Protein AF-A0A2K3JJ24-F1 (afdb_monomer_lite)

pLDDT: mean 82.14, std 13.21, range [42.25, 96.12]

Sequence (136 aa):
MGDDKCSKCGADIPMDSKFCLNCGTKVIKETHQVSEPIHQVFHFLFSKNIITAGILLGILFIWIGVIIVTFSTDLTGLRAAQTLNSLGFFVVGIFLIGGGIANDKMDRLVRLGMIVIGVYMITAVLALSSLINNFY

Radius of gyration: 24.58 Å; chains: 1; bounding box: 41×33×74 Å

Structure (mmCIF, N/CA/C/O backbone):
data_AF-A0A2K3JJ24-F1
#
_entry.id   AF-A0A2K3JJ24-F1
#
loop_
_atom_site.group_PDB
_atom_site.id
_atom_site.type_symbol
_atom_site.label_atom_id
_atom_site.label_alt_id
_atom_site.label_comp_id
_atom_site.label_asym_id
_atom_site.label_entity_id
_atom_site.label_seq_id
_atom_site.pdbx_PDB_ins_code
_atom_site.Cartn_x
_atom_site.Cartn_y
_atom_site.Cartn_z
_atom_site.occupancy
_atom_site.B_iso_or_equiv
_atom_site.auth_seq_id
_atom_site.auth_comp_id
_atom_site.auth_asym_id
_atom_site.auth_atom_id
_atom_site.pdbx_PDB_model_num
ATOM 1 N N . MET A 1 1 ? 1.084 -3.899 51.203 1.00 42.25 1 MET A N 1
ATOM 2 C CA . MET A 1 1 ? -0.267 -4.384 50.870 1.00 42.25 1 MET A CA 1
ATOM 3 C C . MET A 1 1 ? -1.111 -3.151 50.613 1.00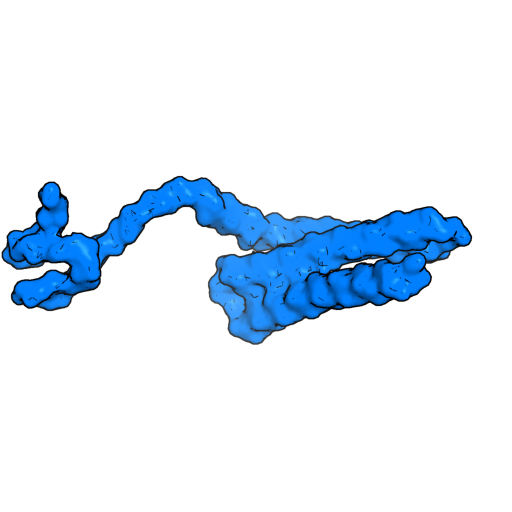 42.25 1 MET A C 1
ATOM 5 O O . MET A 1 1 ? -1.111 -2.275 51.465 1.00 42.25 1 MET A O 1
ATOM 9 N N . GLY A 1 2 ? -1.622 -2.989 49.393 1.00 47.91 2 GLY A N 1
ATOM 10 C CA . GLY A 1 2 ? -2.418 -1.824 49.003 1.00 47.91 2 GLY A CA 1
ATOM 11 C C . GLY A 1 2 ? -3.889 -2.209 48.998 1.00 47.91 2 GLY A C 1
ATOM 12 O O . GLY A 1 2 ? -4.325 -2.926 48.100 1.00 47.91 2 GLY A O 1
ATOM 13 N N . ASP A 1 3 ? -4.614 -1.778 50.021 1.00 55.16 3 ASP A N 1
ATOM 14 C CA . ASP A 1 3 ? -6.018 -2.113 50.216 1.00 55.16 3 ASP A CA 1
ATOM 15 C C . ASP A 1 3 ? -6.831 -0.901 49.744 1.00 55.16 3 ASP A C 1
ATOM 17 O O . ASP A 1 3 ? -6.931 0.113 50.440 1.00 55.16 3 ASP A O 1
ATOM 21 N N . ASP A 1 4 ? -7.354 -0.958 48.517 1.00 71.25 4 ASP A N 1
ATOM 22 C CA . ASP A 1 4 ? -8.211 0.110 48.005 1.00 71.25 4 ASP A CA 1
ATOM 23 C C . ASP A 1 4 ? -9.546 0.062 48.752 1.00 71.25 4 ASP A C 1
ATOM 25 O O . ASP A 1 4 ? -10.219 -0.966 48.782 1.00 71.25 4 ASP A O 1
ATOM 29 N N . LYS A 1 5 ? -9.969 1.170 49.363 1.00 80.81 5 LYS A N 1
ATOM 30 C CA . LYS A 1 5 ? -11.258 1.229 50.065 1.00 80.81 5 LYS A CA 1
ATOM 31 C C . LYS A 1 5 ? -12.367 1.684 49.137 1.00 80.81 5 LYS A C 1
ATOM 33 O O . LYS A 1 5 ? -12.218 2.629 48.364 1.00 80.81 5 LYS A O 1
ATOM 38 N N . CYS A 1 6 ? -13.525 1.041 49.239 1.00 82.94 6 CYS A N 1
ATOM 39 C CA . CYS A 1 6 ? -14.681 1.413 48.440 1.00 82.94 6 CYS A CA 1
ATOM 40 C C . CYS A 1 6 ? -15.179 2.814 48.802 1.00 82.94 6 CYS A C 1
ATOM 42 O O . CYS A 1 6 ? -15.596 3.051 49.932 1.00 82.94 6 CYS A O 1
ATOM 44 N N . SER A 1 7 ? -15.262 3.714 47.821 1.00 79.75 7 SER A N 1
ATOM 45 C CA . SER A 1 7 ? -15.749 5.086 48.026 1.00 79.75 7 SER A CA 1
ATOM 46 C C . SER A 1 7 ? -17.217 5.174 48.467 1.00 79.75 7 SER A C 1
ATOM 48 O O . SER A 1 7 ? -17.642 6.221 48.941 1.00 79.75 7 SER A O 1
ATOM 50 N N . LYS A 1 8 ? -18.007 4.099 48.307 1.00 81.19 8 LYS A N 1
ATOM 51 C CA . LYS A 1 8 ? -19.427 4.074 48.699 1.00 81.19 8 LYS A CA 1
ATOM 52 C C . LYS A 1 8 ? -19.670 3.465 50.080 1.00 81.19 8 LYS A C 1
ATOM 54 O O . LYS A 1 8 ? -20.555 3.928 50.789 1.00 81.19 8 LYS A O 1
ATOM 59 N N . CYS A 1 9 ? -18.945 2.409 50.444 1.00 86.38 9 CYS A N 1
ATOM 60 C CA . CYS A 1 9 ? -19.210 1.662 51.681 1.00 86.38 9 CYS A CA 1
ATOM 61 C C . CYS A 1 9 ? -17.999 1.506 52.607 1.00 86.38 9 CYS A C 1
ATOM 63 O O . CYS A 1 9 ? -18.141 0.924 53.675 1.00 86.38 9 CYS A O 1
ATOM 65 N N . GLY A 1 10 ? -16.816 1.978 52.208 1.00 82.06 10 GLY A N 1
ATOM 66 C CA . GLY A 1 10 ? -15.590 1.912 53.005 1.00 82.06 10 GLY A CA 1
ATOM 67 C C . GLY A 1 10 ? -14.977 0.518 53.162 1.00 82.06 10 GLY A C 1
ATOM 68 O O . GLY A 1 10 ? -13.955 0.402 53.831 1.00 82.06 10 GLY A O 1
ATOM 69 N N . ALA A 1 11 ? -15.571 -0.521 52.564 1.00 83.50 11 ALA A N 1
ATOM 70 C CA . ALA A 1 11 ? -15.053 -1.887 52.620 1.00 83.50 11 ALA A CA 1
ATOM 71 C C . ALA A 1 11 ? -13.783 -2.047 51.775 1.00 83.50 11 ALA A C 1
ATOM 73 O O . ALA A 1 11 ? -13.659 -1.412 50.722 1.00 83.50 11 ALA A O 1
ATOM 74 N N . ASP A 1 12 ? -12.887 -2.927 52.214 1.00 84.75 12 ASP A N 1
ATOM 75 C CA . ASP A 1 12 ? -11.638 -3.221 51.516 1.00 84.75 12 ASP A CA 1
ATOM 76 C C . ASP A 1 12 ? -11.911 -3.959 50.194 1.00 84.75 12 ASP A C 1
ATOM 78 O O . ASP A 1 12 ? -12.703 -4.906 50.120 1.00 84.75 12 ASP A O 1
ATOM 82 N N . ILE A 1 13 ? -11.284 -3.486 49.119 1.00 80.38 13 ILE A N 1
ATOM 83 C CA . ILE A 1 13 ? -11.441 -3.989 47.758 1.00 80.38 13 ILE A CA 1
ATOM 84 C C . ILE A 1 13 ? -10.145 -4.708 47.365 1.00 80.38 13 ILE A C 1
ATOM 86 O O . ILE A 1 13 ? -9.084 -4.086 47.320 1.00 80.38 13 ILE A O 1
ATOM 90 N N . PRO A 1 14 ? -10.203 -5.998 46.995 1.00 75.31 14 PRO A N 1
ATOM 91 C CA . PRO A 1 14 ? -9.029 -6.694 46.487 1.00 75.31 14 PRO A CA 1
ATOM 92 C C . PRO A 1 14 ? -8.582 -6.128 45.126 1.00 75.31 14 PRO A C 1
ATOM 94 O O . PRO A 1 14 ? -9.415 -5.758 44.281 1.00 75.31 14 PRO A O 1
ATOM 97 N N . MET A 1 15 ? -7.262 -6.123 44.896 1.00 67.56 15 MET A N 1
ATOM 98 C CA . MET A 1 15 ? -6.563 -5.487 43.762 1.00 67.56 15 MET A CA 1
ATOM 99 C C . MET A 1 15 ? -7.051 -5.888 42.359 1.00 67.56 15 MET A C 1
ATOM 101 O O . MET A 1 15 ? -6.865 -5.114 41.427 1.00 67.56 15 MET A O 1
ATOM 105 N N . ASP A 1 16 ? -7.842 -6.958 42.203 1.00 69.62 16 ASP A N 1
ATOM 106 C CA . ASP A 1 16 ? -8.381 -7.408 40.901 1.00 69.62 16 ASP A CA 1
ATOM 107 C C . ASP A 1 16 ? -9.914 -7.380 40.759 1.00 69.62 16 ASP A C 1
ATOM 109 O O . ASP A 1 16 ? -10.468 -7.723 39.714 1.00 69.62 16 ASP A O 1
ATOM 113 N N . SER A 1 17 ? -10.650 -6.921 41.773 1.00 70.62 17 SER A N 1
ATOM 114 C CA . SER A 1 17 ? -12.113 -6.840 41.670 1.00 70.62 17 SER A CA 1
ATOM 115 C C . SER A 1 17 ? -12.584 -5.618 40.861 1.00 70.62 17 SER A C 1
ATOM 117 O O . SER A 1 17 ? -12.122 -4.494 41.068 1.00 70.62 17 SER A O 1
ATOM 119 N N . LYS A 1 18 ? -13.502 -5.849 39.908 1.00 72.75 18 LYS A N 1
ATOM 120 C CA . LYS A 1 18 ? -14.163 -4.815 39.074 1.00 72.75 18 LYS A CA 1
ATOM 121 C C . LYS A 1 18 ? -15.358 -4.155 39.780 1.00 72.75 18 LYS A C 1
ATOM 123 O O . LYS A 1 18 ? -15.863 -3.121 39.347 1.00 72.75 18 LYS A O 1
ATOM 128 N N . PHE A 1 19 ? -15.827 -4.775 40.858 1.00 82.56 19 PHE A N 1
ATOM 129 C CA . PHE A 1 19 ? -16.969 -4.357 41.661 1.00 82.56 19 PHE A CA 1
ATOM 130 C C . PHE A 1 19 ? -16.651 -4.621 43.130 1.00 82.56 19 PHE A C 1
ATOM 132 O O . PHE A 1 19 ? -15.969 -5.592 43.454 1.00 82.56 19 PHE A O 1
ATOM 139 N N . CYS A 1 20 ? -17.151 -3.771 44.020 1.00 85.50 20 CYS A N 1
ATOM 140 C CA . CYS A 1 20 ? -17.024 -3.974 45.452 1.00 85.50 20 CYS A CA 1
ATOM 141 C C . CYS A 1 20 ? -17.877 -5.178 45.869 1.00 85.50 20 CYS A C 1
ATOM 143 O O . CYS A 1 20 ? -19.092 -5.172 45.665 1.00 85.50 20 CYS A O 1
ATOM 145 N N . LEU A 1 21 ? -17.252 -6.177 46.496 1.00 82.56 21 LEU A N 1
ATOM 146 C CA . LEU A 1 21 ? -17.912 -7.409 46.950 1.00 82.56 21 LEU A CA 1
ATOM 147 C C . LEU A 1 21 ? -18.960 -7.168 48.051 1.00 82.56 21 LEU A C 1
ATOM 149 O O . LEU A 1 21 ? -19.819 -8.015 48.261 1.00 82.56 21 LEU A O 1
ATOM 153 N N . ASN A 1 22 ? -18.907 -6.016 48.729 1.00 84.88 22 ASN A N 1
ATOM 154 C CA . ASN A 1 22 ? -19.807 -5.699 49.838 1.00 84.88 22 ASN A CA 1
ATOM 155 C C . ASN A 1 22 ? -21.042 -4.877 49.423 1.00 84.88 22 ASN A C 1
ATOM 157 O O . ASN A 1 22 ? -22.117 -5.050 49.981 1.00 84.88 22 ASN A O 1
ATOM 161 N N . CYS A 1 23 ? -20.912 -3.957 48.458 1.00 86.81 23 CYS A N 1
ATOM 162 C CA . CYS A 1 23 ? -22.014 -3.057 48.074 1.00 86.81 23 CYS A CA 1
ATOM 163 C C . CYS A 1 23 ? -22.404 -3.110 46.590 1.00 86.81 23 CYS A C 1
ATOM 165 O O . CYS A 1 23 ? -23.311 -2.388 46.172 1.00 86.81 23 CYS A O 1
ATOM 167 N N . GLY A 1 24 ? -21.702 -3.908 45.779 1.00 81.06 24 GLY A N 1
ATOM 168 C CA . GLY A 1 24 ? -21.954 -4.062 44.343 1.00 81.06 24 GLY A CA 1
ATOM 169 C C . GLY A 1 24 ? -21.562 -2.854 43.488 1.00 81.06 24 GLY A C 1
ATOM 170 O O . GLY A 1 24 ? -21.714 -2.888 42.268 1.00 81.06 24 GLY A O 1
ATOM 171 N N . THR A 1 25 ? -21.043 -1.776 44.084 1.00 83.69 25 THR A N 1
ATOM 172 C CA . THR A 1 25 ? -20.610 -0.599 43.326 1.00 83.69 25 THR A CA 1
ATOM 173 C C . THR A 1 25 ? -19.425 -0.935 42.440 1.00 83.69 25 THR A C 1
ATOM 175 O O . THR A 1 25 ? -18.440 -1.517 42.894 1.00 83.69 25 THR A O 1
ATOM 178 N N . LYS A 1 26 ? -19.525 -0.547 41.166 1.00 78.94 26 LYS A N 1
ATOM 179 C CA . LYS A 1 26 ? -18.441 -0.683 40.198 1.00 78.94 26 LYS A CA 1
ATOM 180 C C . LYS A 1 26 ? -17.234 0.104 40.685 1.00 78.94 26 LYS A C 1
ATOM 182 O O . LYS A 1 26 ? -17.320 1.310 40.900 1.00 78.94 26 LYS A O 1
ATOM 187 N N . VAL A 1 27 ? -16.125 -0.598 40.854 1.00 75.69 27 VAL A N 1
ATOM 188 C CA . VAL A 1 27 ? -14.848 0.015 41.190 1.00 75.69 27 VAL A CA 1
ATOM 189 C C . VAL A 1 27 ? -14.238 0.384 39.857 1.00 75.69 27 VAL A C 1
ATOM 191 O O . VAL A 1 27 ? -13.848 -0.483 39.073 1.00 75.69 27 VAL A O 1
ATOM 194 N N . ILE A 1 28 ? -14.244 1.678 39.556 1.00 65.69 28 ILE A N 1
ATOM 195 C CA . ILE A 1 28 ? -13.530 2.199 38.401 1.00 65.69 28 ILE A CA 1
ATOM 196 C C . ILE A 1 28 ? -12.061 2.154 38.802 1.00 65.69 28 ILE A C 1
ATOM 198 O O . ILE A 1 28 ? -11.518 3.117 39.329 1.00 65.69 28 ILE A O 1
ATOM 202 N N . LYS A 1 29 ? -11.429 0.993 38.617 1.00 60.91 29 LYS A N 1
ATOM 203 C CA . LYS A 1 29 ? -9.982 0.962 38.474 1.00 60.91 29 LYS A CA 1
ATOM 204 C C . LYS A 1 29 ? -9.718 1.728 37.200 1.00 60.91 29 LYS A C 1
ATOM 206 O O . LYS A 1 29 ? -9.914 1.196 36.108 1.00 60.91 29 LYS A O 1
ATOM 211 N N . GLU A 1 30 ? -9.367 2.998 37.344 1.00 54.66 30 GLU A N 1
ATOM 212 C CA . GLU A 1 30 ? -8.585 3.652 36.316 1.00 54.66 30 GLU A CA 1
ATOM 213 C C . GLU A 1 30 ? -7.326 2.808 36.226 1.00 54.66 30 GLU A C 1
ATOM 215 O O . GLU A 1 30 ? -6.460 2.865 37.096 1.00 54.66 30 GLU A O 1
ATOM 220 N N . THR A 1 31 ? -7.329 1.872 35.272 1.00 50.66 31 THR A N 1
ATOM 221 C CA . THR A 1 31 ? -6.175 1.052 34.957 1.00 50.66 31 THR A CA 1
ATOM 222 C C . THR A 1 31 ? -5.024 2.022 34.859 1.00 50.66 31 THR A C 1
ATOM 224 O O . THR A 1 31 ? -5.041 2.917 34.012 1.00 50.66 31 THR A O 1
ATOM 227 N N . HIS A 1 32 ? -4.113 1.886 35.819 1.00 45.72 32 HIS A N 1
ATOM 228 C CA . HIS A 1 32 ? -2.949 2.723 35.953 1.00 45.72 32 HIS A CA 1
ATOM 229 C C . HIS A 1 32 ? -2.359 2.898 34.564 1.00 45.72 32 HIS A C 1
ATOM 231 O O . HIS A 1 32 ? -2.064 1.923 33.871 1.00 45.72 32 HIS A O 1
ATOM 237 N N . GLN A 1 33 ? -2.300 4.162 34.170 1.00 44.72 33 GLN A N 1
ATOM 238 C CA . GLN A 1 33 ? -1.653 4.660 32.982 1.00 44.72 33 GLN A CA 1
ATOM 239 C C . GLN A 1 33 ? -0.351 3.880 32.775 1.00 44.72 33 GLN A C 1
ATOM 241 O O . GLN A 1 33 ? 0.643 4.129 33.458 1.00 44.72 33 GLN A O 1
ATOM 246 N N . VAL A 1 34 ? -0.333 2.968 31.804 1.00 52.25 34 VAL A N 1
ATOM 247 C CA . VAL A 1 34 ? 0.874 2.839 31.001 1.00 52.25 34 VAL A CA 1
ATOM 248 C C . VAL A 1 34 ? 0.939 4.188 30.302 1.00 52.25 34 VAL A C 1
ATOM 250 O O . VAL A 1 34 ? 0.198 4.442 29.354 1.00 52.25 34 VAL A O 1
ATOM 253 N N . SER A 1 35 ? 1.733 5.111 30.844 1.00 57.44 35 SER A N 1
ATOM 254 C CA . SER A 1 35 ? 2.186 6.282 30.107 1.00 57.44 35 SER A CA 1
ATOM 255 C C . SER A 1 35 ? 3.055 5.763 28.967 1.00 57.44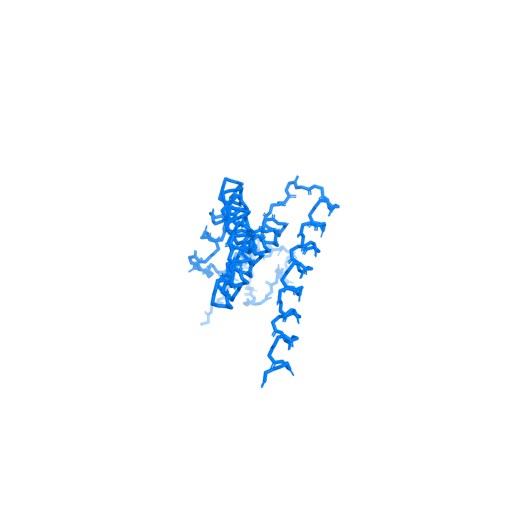 35 SER A C 1
ATOM 257 O O . SER A 1 35 ? 4.281 5.777 29.033 1.00 57.44 35 SER A O 1
ATOM 259 N N . GLU A 1 36 ? 2.413 5.201 27.952 1.00 58.66 36 GLU A N 1
ATOM 260 C CA . GLU A 1 36 ? 3.059 4.827 26.718 1.00 58.66 36 GLU A CA 1
ATOM 261 C C . GLU A 1 36 ? 2.970 6.062 25.823 1.00 58.66 36 GLU A C 1
ATOM 263 O O . GLU A 1 36 ? 1.873 6.402 25.362 1.00 58.66 36 GLU A O 1
ATOM 268 N N . PRO A 1 37 ? 4.094 6.742 25.525 1.00 59.75 37 PRO A N 1
ATOM 269 C CA . PRO A 1 37 ? 4.099 7.804 24.517 1.00 59.75 37 PRO A CA 1
ATOM 270 C C . PRO A 1 37 ? 3.549 7.307 23.166 1.00 59.75 37 PRO A C 1
ATOM 272 O O . PRO A 1 37 ? 3.115 8.100 22.335 1.00 59.75 37 PRO A O 1
ATOM 275 N N . ILE A 1 38 ? 3.500 5.986 22.964 1.00 60.62 38 ILE A N 1
ATOM 276 C CA . ILE A 1 38 ? 3.004 5.322 21.763 1.00 60.62 38 ILE A CA 1
ATOM 277 C C . ILE A 1 38 ? 1.523 5.614 21.481 1.00 60.62 38 ILE A C 1
ATOM 279 O O . ILE A 1 38 ? 1.191 5.841 20.320 1.00 60.62 38 ILE A O 1
ATOM 283 N N . HIS A 1 39 ? 0.625 5.685 22.473 1.00 65.50 39 HIS A N 1
ATOM 284 C CA . HIS A 1 39 ? -0.806 5.889 22.177 1.00 65.50 39 HIS A CA 1
ATOM 285 C C . HIS A 1 39 ? -1.108 7.309 21.669 1.00 65.50 39 HIS A C 1
ATOM 287 O O . HIS A 1 39 ? -1.872 7.496 20.719 1.00 65.50 39 HIS A O 1
ATOM 293 N N . GLN A 1 40 ? -0.458 8.318 22.253 1.00 72.31 40 GLN A N 1
ATOM 294 C CA . GLN A 1 40 ? -0.609 9.710 21.824 1.00 72.31 40 GLN A CA 1
ATOM 295 C C . GLN A 1 40 ? 0.027 9.944 20.445 1.00 72.31 40 GLN A C 1
ATOM 297 O O . GLN A 1 40 ? -0.553 10.625 19.597 1.00 72.31 40 GLN A O 1
ATOM 302 N N . VAL A 1 41 ? 1.182 9.321 20.189 1.00 74.31 41 VAL A N 1
ATOM 303 C CA . VAL A 1 41 ? 1.842 9.330 18.877 1.00 74.31 41 VAL A CA 1
ATOM 304 C C . VAL A 1 41 ? 0.988 8.614 17.827 1.00 74.31 41 VAL A C 1
ATOM 306 O O . VAL A 1 41 ? 0.860 9.115 16.713 1.00 74.31 41 VAL A O 1
ATOM 309 N N . PHE A 1 42 ? 0.330 7.505 18.176 1.00 72.81 42 PHE A N 1
ATOM 310 C CA . PHE A 1 42 ? -0.561 6.776 17.272 1.00 72.81 42 PHE A CA 1
ATOM 311 C C . PHE A 1 42 ? -1.738 7.649 16.815 1.00 72.81 42 PHE A C 1
ATOM 313 O O . PHE A 1 42 ? -1.984 7.776 15.618 1.00 72.81 42 PHE A O 1
ATOM 320 N N . HIS A 1 43 ? -2.419 8.335 17.735 1.00 72.31 43 HIS A N 1
ATOM 321 C CA . HIS A 1 43 ? -3.534 9.216 17.370 1.00 72.31 43 HIS A CA 1
ATOM 322 C C . HIS A 1 43 ? -3.086 10.429 16.525 1.00 72.31 43 HIS A C 1
ATOM 324 O O . HIS A 1 43 ? -3.841 10.925 15.689 1.00 72.31 43 HIS A O 1
ATOM 330 N N . PHE A 1 44 ? -1.845 10.893 16.700 1.00 75.25 44 PHE A N 1
ATOM 331 C CA . PHE A 1 44 ? -1.266 11.965 15.886 1.00 75.25 44 PHE A CA 1
ATOM 332 C C . PHE A 1 44 ? -0.887 11.494 14.469 1.00 75.25 44 PHE A C 1
ATOM 334 O O . PHE A 1 44 ? -1.262 12.136 13.481 1.00 75.25 44 PHE A O 1
ATOM 341 N N . LEU A 1 45 ? -0.201 10.349 14.361 1.00 75.62 45 LEU A N 1
ATOM 342 C CA . LEU A 1 45 ? 0.197 9.726 13.092 1.00 75.62 45 LEU A CA 1
ATOM 343 C C . LEU A 1 45 ? -1.012 9.318 12.243 1.00 75.62 45 LEU A C 1
ATOM 345 O O . LEU A 1 45 ? -0.976 9.439 11.022 1.00 75.62 45 LEU A O 1
ATOM 349 N N . PHE A 1 46 ? -2.101 8.896 12.887 1.00 76.25 46 PHE A N 1
ATOM 350 C CA . PHE A 1 46 ? -3.358 8.539 12.230 1.00 76.25 46 PHE A CA 1
ATOM 351 C C . PHE A 1 46 ? -4.404 9.660 12.294 1.00 76.25 46 PHE A C 1
ATOM 353 O O . PHE A 1 46 ? -5.610 9.416 12.239 1.00 76.25 46 PHE A O 1
ATOM 360 N N . SER A 1 47 ? -3.958 10.917 12.359 1.00 83.62 47 SER A N 1
ATOM 361 C CA . SER A 1 47 ? -4.841 12.057 12.119 1.00 83.62 47 SER A CA 1
ATOM 362 C C . SER A 1 47 ? -5.232 12.137 10.638 1.00 83.62 47 SER A C 1
ATOM 364 O O . SER A 1 47 ? -4.476 11.744 9.750 1.00 83.62 47 SER A O 1
ATOM 366 N N . LYS A 1 48 ? -6.418 12.684 10.345 1.00 85.25 48 LYS A N 1
ATOM 367 C CA . LYS A 1 48 ? -6.971 12.761 8.976 1.00 85.25 48 LYS A CA 1
ATOM 368 C C . LYS A 1 48 ? -5.993 13.366 7.963 1.00 85.25 48 LYS A C 1
ATOM 370 O O . LYS A 1 48 ? -5.887 12.886 6.835 1.00 85.25 48 LYS A O 1
ATOM 375 N N . ASN A 1 49 ? -5.266 14.399 8.379 1.00 87.81 49 ASN A N 1
ATOM 376 C CA . ASN A 1 49 ? -4.340 15.125 7.518 1.00 87.81 49 ASN A CA 1
ATOM 377 C C . ASN A 1 49 ? -3.095 14.285 7.217 1.00 87.81 49 ASN A C 1
ATOM 379 O O . ASN A 1 49 ? -2.680 14.207 6.064 1.00 87.81 49 ASN A O 1
ATOM 383 N N . ILE A 1 50 ? -2.538 13.617 8.231 1.00 89.56 50 ILE A N 1
ATOM 384 C CA . ILE A 1 50 ? -1.350 12.773 8.072 1.00 89.56 50 ILE A CA 1
ATOM 385 C C . ILE A 1 50 ? -1.688 11.498 7.289 1.00 89.56 50 ILE A C 1
ATOM 387 O O . ILE A 1 50 ? -0.917 11.120 6.414 1.00 89.56 50 ILE A O 1
ATOM 391 N N . ILE A 1 51 ? -2.869 10.899 7.497 1.00 88.75 51 ILE A N 1
ATOM 392 C CA . ILE A 1 51 ? -3.355 9.773 6.678 1.00 88.75 51 ILE A CA 1
ATOM 393 C C . ILE A 1 51 ? -3.440 10.181 5.207 1.00 88.75 51 ILE A C 1
ATOM 395 O O . ILE A 1 51 ? -2.917 9.487 4.338 1.00 88.75 51 ILE A O 1
ATOM 399 N N . THR A 1 52 ? -4.068 11.325 4.927 1.00 90.44 52 THR A N 1
ATOM 400 C CA . THR A 1 52 ? -4.202 11.829 3.554 1.00 90.44 52 THR A CA 1
ATOM 401 C C . THR A 1 52 ? -2.828 12.095 2.937 1.00 90.44 52 THR A C 1
ATOM 403 O O . THR A 1 52 ? -2.572 11.677 1.811 1.00 90.44 52 THR A O 1
ATOM 406 N N . ALA A 1 53 ? -1.914 12.723 3.682 1.00 92.88 53 ALA A N 1
ATOM 407 C CA . ALA A 1 53 ? -0.551 12.979 3.226 1.00 92.88 53 ALA A CA 1
ATOM 408 C C . ALA A 1 53 ? 0.232 11.682 2.956 1.00 92.88 53 ALA A C 1
ATOM 410 O O . ALA A 1 53 ? 0.892 11.576 1.926 1.00 92.88 53 ALA A O 1
ATOM 411 N N . GLY A 1 54 ? 0.123 10.681 3.834 1.00 91.94 54 GLY A N 1
ATOM 412 C CA . GLY A 1 54 ? 0.761 9.375 3.670 1.00 91.94 54 GLY A CA 1
ATOM 413 C C . GLY A 1 54 ? 0.255 8.626 2.438 1.00 91.94 54 GLY A C 1
ATOM 414 O O . GLY A 1 54 ? 1.055 8.099 1.667 1.00 91.94 54 GLY A O 1
ATOM 415 N N . ILE A 1 55 ? -1.060 8.646 2.193 1.00 92.88 55 ILE A N 1
ATOM 416 C CA . ILE A 1 55 ? -1.661 8.055 0.989 1.00 92.88 55 ILE A CA 1
ATOM 417 C C . ILE A 1 55 ? -1.154 8.765 -0.272 1.00 92.88 55 ILE A C 1
ATOM 419 O O . ILE A 1 55 ? -0.723 8.097 -1.210 1.00 92.88 55 ILE A O 1
ATOM 423 N N . LEU A 1 56 ? -1.148 10.101 -0.295 1.00 95.00 56 LEU A N 1
ATOM 424 C CA . LEU A 1 56 ? -0.645 10.873 -1.437 1.00 95.00 56 LEU A CA 1
ATOM 425 C C . LEU A 1 56 ? 0.841 10.612 -1.702 1.00 95.00 56 LEU A C 1
ATOM 427 O O . LEU A 1 56 ? 1.235 10.450 -2.855 1.00 95.00 56 LEU A O 1
ATOM 431 N N . LEU A 1 57 ? 1.653 10.520 -0.647 1.00 94.81 57 LEU A N 1
ATOM 432 C CA . LEU A 1 57 ? 3.076 10.212 -0.752 1.00 94.81 57 LEU A CA 1
ATOM 433 C C . LEU A 1 57 ? 3.306 8.804 -1.319 1.00 94.81 57 LEU A C 1
ATOM 435 O O . LEU A 1 57 ? 4.141 8.619 -2.200 1.00 94.81 57 LEU A O 1
ATOM 439 N N . GLY A 1 58 ? 2.543 7.814 -0.856 1.00 94.44 58 GLY A N 1
ATOM 440 C CA . GLY A 1 58 ? 2.610 6.457 -1.391 1.00 94.44 58 GLY A CA 1
ATOM 441 C C . GLY A 1 58 ? 2.185 6.382 -2.863 1.00 94.44 58 GLY A C 1
ATOM 442 O O . GLY A 1 58 ? 2.871 5.752 -3.665 1.00 94.44 58 GLY A O 1
ATOM 443 N N . ILE A 1 59 ? 1.116 7.089 -3.249 1.00 94.38 59 ILE A N 1
ATOM 444 C CA . ILE A 1 59 ? 0.683 7.206 -4.652 1.00 94.38 59 ILE A CA 1
ATOM 445 C C . ILE A 1 59 ? 1.779 7.860 -5.501 1.00 94.38 59 ILE A C 1
ATOM 447 O O . ILE A 1 59 ? 2.070 7.370 -6.590 1.00 94.38 59 ILE A O 1
ATOM 451 N N . LEU A 1 60 ? 2.427 8.916 -5.005 1.00 96.12 60 LEU A N 1
ATOM 452 C CA . LEU A 1 60 ? 3.536 9.572 -5.696 1.00 96.12 60 LEU A CA 1
ATOM 453 C C . LEU A 1 60 ? 4.683 8.591 -5.979 1.00 96.12 60 LEU A C 1
ATOM 455 O O . LEU A 1 60 ? 5.165 8.534 -7.107 1.00 96.12 60 LEU A O 1
ATOM 459 N N . PHE A 1 61 ? 5.084 7.782 -4.993 1.00 94.69 61 PHE A N 1
ATOM 460 C CA . PHE A 1 61 ? 6.122 6.765 -5.190 1.00 94.69 61 PHE A CA 1
ATOM 461 C C . PHE A 1 61 ? 5.734 5.714 -6.234 1.00 94.69 61 PHE A C 1
ATOM 463 O O . PHE A 1 61 ? 6.573 5.347 -7.056 1.00 94.69 61 PHE A O 1
ATOM 470 N N . ILE A 1 62 ? 4.469 5.283 -6.253 1.00 93.88 62 ILE A N 1
ATOM 471 C CA . ILE A 1 62 ? 3.957 4.353 -7.271 1.00 93.88 62 ILE A CA 1
ATOM 472 C C . ILE A 1 62 ? 4.044 4.989 -8.664 1.00 93.88 62 ILE A C 1
ATOM 474 O O . ILE A 1 62 ? 4.536 4.369 -9.602 1.00 93.88 62 ILE A O 1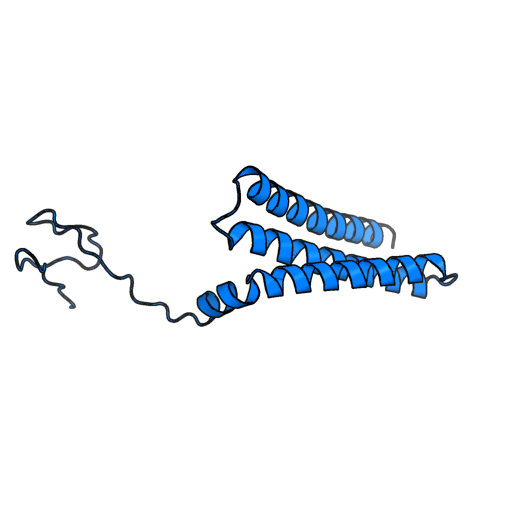
ATOM 478 N N . TRP A 1 63 ? 3.627 6.246 -8.816 1.00 94.75 63 TRP A N 1
ATOM 479 C CA . TRP A 1 63 ? 3.727 6.953 -10.096 1.00 94.75 63 TRP A CA 1
ATOM 480 C C . TRP A 1 63 ? 5.173 7.092 -10.573 1.00 94.75 63 TRP A C 1
ATOM 482 O O . TRP A 1 63 ? 5.451 6.842 -11.744 1.00 94.75 63 TRP A O 1
ATOM 492 N N . ILE A 1 64 ? 6.105 7.427 -9.676 1.00 95.12 64 ILE A N 1
ATOM 493 C CA . ILE A 1 64 ? 7.536 7.494 -10.001 1.00 95.12 64 ILE A CA 1
ATOM 494 C C . ILE A 1 64 ? 8.043 6.123 -10.466 1.00 95.12 64 ILE A C 1
ATOM 496 O O . ILE A 1 64 ? 8.726 6.044 -11.485 1.00 95.12 64 ILE A O 1
ATOM 500 N N . GLY A 1 65 ? 7.676 5.040 -9.776 1.00 93.00 65 GLY A N 1
ATOM 501 C CA . GLY A 1 65 ? 8.016 3.680 -10.191 1.00 93.00 65 GLY A CA 1
ATOM 502 C C . GLY A 1 65 ? 7.479 3.346 -11.585 1.00 93.00 65 GLY A C 1
ATOM 503 O O . GLY A 1 65 ? 8.232 2.877 -12.435 1.00 93.00 65 GLY A O 1
ATOM 504 N N . VAL A 1 66 ? 6.208 3.652 -11.866 1.00 92.50 66 VAL A N 1
ATOM 505 C CA . VAL A 1 66 ? 5.586 3.446 -13.190 1.00 92.50 66 VAL A CA 1
ATOM 506 C C . VAL A 1 66 ? 6.306 4.232 -14.288 1.00 92.50 66 VAL A C 1
ATOM 508 O O . VAL A 1 66 ? 6.563 3.690 -15.366 1.00 92.50 66 VAL A O 1
ATOM 511 N N . ILE A 1 67 ? 6.677 5.486 -14.020 1.00 94.12 67 ILE A N 1
ATOM 512 C CA . ILE A 1 67 ? 7.446 6.309 -14.960 1.00 94.12 67 ILE A CA 1
ATOM 513 C C . ILE A 1 67 ? 8.794 5.643 -15.243 1.00 94.12 67 ILE A C 1
ATOM 515 O O . ILE A 1 67 ? 9.146 5.463 -16.406 1.00 94.12 67 ILE A O 1
ATOM 519 N N . ILE A 1 68 ? 9.520 5.205 -14.211 1.00 92.88 68 ILE A N 1
ATOM 520 C CA . ILE A 1 68 ? 10.822 4.552 -14.390 1.00 92.88 68 ILE A CA 1
ATOM 521 C C . ILE A 1 68 ? 10.686 3.293 -15.250 1.00 92.88 68 ILE A C 1
ATOM 523 O O . ILE A 1 68 ? 11.453 3.164 -16.195 1.00 92.88 68 ILE A O 1
ATOM 527 N N . VAL A 1 69 ? 9.689 2.427 -15.010 1.00 92.12 69 VAL A N 1
ATOM 528 C CA . VAL A 1 69 ? 9.447 1.245 -15.870 1.00 92.12 69 VAL A CA 1
ATOM 529 C C . VAL A 1 69 ? 9.233 1.649 -17.327 1.00 92.12 69 VAL A C 1
ATOM 531 O O . VAL A 1 69 ? 9.746 0.997 -18.229 1.00 92.12 69 VAL A O 1
ATOM 534 N N . THR A 1 70 ? 8.469 2.718 -17.557 1.00 92.75 70 THR A N 1
ATOM 535 C CA . THR A 1 70 ? 8.086 3.151 -18.907 1.00 92.75 70 THR A CA 1
ATOM 536 C C . THR A 1 70 ? 9.287 3.643 -19.717 1.00 92.75 70 THR A C 1
ATOM 538 O O . THR A 1 70 ? 9.333 3.438 -20.927 1.00 92.75 70 THR A O 1
ATOM 541 N N . PHE A 1 71 ? 10.262 4.280 -19.063 1.00 92.88 71 PHE A N 1
ATOM 542 C CA . PHE A 1 71 ? 11.437 4.856 -19.724 1.00 92.88 71 PHE A CA 1
ATOM 543 C C . PHE A 1 71 ? 12.711 4.009 -19.588 1.00 92.88 71 PHE A C 1
ATOM 545 O O . PHE A 1 71 ? 13.687 4.274 -20.288 1.00 92.88 71 PHE A O 1
ATOM 552 N N . SER A 1 72 ? 12.741 3.004 -18.708 1.00 89.62 72 SER A N 1
ATOM 553 C CA . SER A 1 72 ? 13.928 2.173 -18.497 1.00 89.62 72 SER A CA 1
ATOM 554 C C . SER A 1 72 ? 14.068 1.092 -19.565 1.00 89.62 72 SER A C 1
ATOM 556 O O . SER A 1 72 ? 13.187 0.248 -19.715 1.00 89.62 72 SER A O 1
ATOM 558 N N . THR A 1 73 ? 15.219 1.052 -20.233 1.00 87.75 73 THR A N 1
ATOM 559 C CA . THR A 1 73 ? 15.641 -0.075 -21.083 1.00 87.75 73 THR A CA 1
ATOM 560 C C . THR A 1 73 ? 16.538 -1.070 -20.343 1.00 87.75 73 THR A C 1
ATOM 562 O O . THR A 1 73 ? 16.730 -2.192 -20.804 1.00 87.75 73 THR A O 1
ATOM 56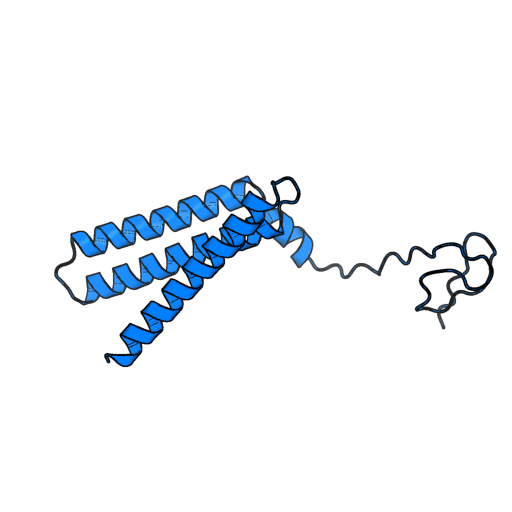5 N N . ASP A 1 74 ? 17.076 -0.673 -19.186 1.00 91.06 74 ASP A N 1
ATOM 566 C CA . ASP A 1 74 ? 18.032 -1.455 -18.403 1.00 91.06 74 ASP A CA 1
ATOM 567 C C . ASP A 1 74 ? 17.372 -2.267 -17.280 1.00 91.06 74 ASP A C 1
ATOM 569 O O . ASP A 1 74 ? 16.466 -1.794 -16.585 1.00 91.06 74 ASP A O 1
ATOM 573 N N . LEU A 1 75 ? 17.915 -3.462 -17.007 1.00 86.69 75 LEU A N 1
ATOM 574 C CA . LEU A 1 75 ? 17.457 -4.342 -15.920 1.00 86.69 75 LEU A CA 1
ATOM 575 C C . LEU A 1 75 ? 17.554 -3.672 -14.537 1.00 86.69 75 LEU A C 1
ATOM 577 O O . LEU A 1 75 ? 16.708 -3.895 -13.669 1.00 86.69 75 LEU A O 1
ATOM 581 N N . THR A 1 76 ? 18.564 -2.826 -14.328 1.00 88.81 76 THR A N 1
ATOM 582 C CA . THR A 1 76 ? 18.733 -2.055 -13.087 1.00 88.81 76 THR A CA 1
ATOM 583 C C . THR A 1 76 ? 17.590 -1.058 -12.886 1.00 88.81 76 THR A C 1
ATOM 585 O O . THR A 1 76 ? 17.109 -0.905 -11.764 1.00 88.81 76 THR A O 1
ATOM 588 N N . GLY A 1 77 ? 17.110 -0.429 -13.966 1.00 88.44 77 GLY A N 1
ATOM 589 C CA . GLY A 1 77 ? 15.971 0.490 -13.929 1.00 88.44 77 GLY A CA 1
ATOM 590 C C . GLY A 1 77 ? 14.673 -0.224 -13.560 1.00 88.44 77 GLY A C 1
ATOM 591 O O . GLY A 1 77 ? 13.937 0.248 -12.694 1.00 88.44 77 GLY A O 1
ATOM 592 N N . LEU A 1 78 ? 14.454 -1.423 -14.110 1.00 86.31 78 LEU A N 1
ATOM 593 C CA . LEU A 1 78 ? 13.298 -2.249 -13.760 1.00 86.31 78 LEU A CA 1
ATOM 594 C C . LEU A 1 78 ? 13.304 -2.641 -12.273 1.00 86.31 78 LEU A C 1
ATOM 596 O O . LEU A 1 78 ? 12.285 -2.500 -11.596 1.00 86.31 78 LEU A O 1
ATOM 600 N N . ARG A 1 79 ? 14.455 -3.073 -11.737 1.00 87.81 79 ARG A N 1
ATOM 601 C CA . ARG A 1 79 ? 14.592 -3.422 -10.311 1.00 87.81 79 ARG A CA 1
ATOM 602 C C . ARG A 1 79 ? 14.356 -2.216 -9.399 1.00 87.81 79 ARG A C 1
ATOM 604 O O . ARG A 1 79 ? 13.666 -2.348 -8.392 1.00 87.81 79 ARG A O 1
ATOM 611 N N . ALA A 1 80 ? 14.878 -1.044 -9.761 1.00 89.12 80 ALA A N 1
ATOM 612 C CA . ALA A 1 80 ? 14.651 0.194 -9.014 1.00 89.12 80 ALA A CA 1
ATOM 613 C C . ALA A 1 80 ? 13.172 0.620 -9.029 1.00 89.12 80 ALA A C 1
ATOM 615 O O . ALA A 1 80 ? 12.629 1.060 -8.018 1.00 89.12 80 ALA A O 1
ATOM 616 N N . ALA A 1 81 ? 12.484 0.448 -10.156 1.00 90.56 81 ALA A N 1
ATOM 617 C CA . ALA A 1 81 ? 11.058 0.725 -10.233 1.00 90.56 81 ALA A CA 1
ATOM 618 C C . ALA A 1 81 ? 10.221 -0.244 -9.385 1.00 90.56 81 ALA A C 1
ATOM 620 O O . ALA A 1 81 ? 9.264 0.164 -8.726 1.00 90.56 81 ALA A O 1
ATOM 621 N N . GLN A 1 82 ? 10.590 -1.528 -9.366 1.00 87.69 82 GLN A N 1
ATOM 622 C CA . GLN A 1 82 ? 9.924 -2.536 -8.543 1.00 87.69 82 GLN A CA 1
ATOM 623 C C . GLN A 1 82 ? 10.063 -2.237 -7.046 1.00 87.69 82 GLN A C 1
ATOM 625 O O . GLN A 1 82 ? 9.076 -2.344 -6.315 1.00 87.69 82 GLN A O 1
ATOM 630 N N . THR A 1 83 ? 11.243 -1.817 -6.581 1.00 89.75 83 THR A N 1
ATOM 631 C CA . THR A 1 83 ? 11.439 -1.437 -5.173 1.00 89.75 83 THR A CA 1
ATOM 632 C C . THR A 1 83 ? 10.646 -0.185 -4.805 1.00 89.75 83 THR A C 1
ATOM 634 O O . THR A 1 83 ? 10.039 -0.151 -3.735 1.00 89.75 83 THR A O 1
ATOM 637 N N . LEU A 1 84 ? 10.569 0.807 -5.697 1.00 92.31 84 LEU A N 1
ATOM 638 C CA . LEU A 1 84 ? 9.761 2.015 -5.490 1.00 92.31 84 LEU A CA 1
ATOM 639 C C . LEU A 1 84 ? 8.260 1.718 -5.428 1.00 92.31 84 LEU A C 1
ATOM 641 O O . LEU A 1 84 ? 7.580 2.202 -4.525 1.00 92.31 84 LEU A O 1
ATOM 645 N N . ASN A 1 85 ? 7.750 0.878 -6.330 1.00 91.50 85 ASN A N 1
ATOM 646 C CA . ASN A 1 85 ? 6.352 0.447 -6.298 1.00 91.50 85 ASN A CA 1
ATOM 647 C C . ASN A 1 85 ? 6.038 -0.339 -5.019 1.00 91.50 85 ASN A C 1
ATOM 649 O O . ASN A 1 85 ? 5.020 -0.085 -4.380 1.00 91.50 85 ASN A O 1
ATOM 653 N N . SER A 1 86 ? 6.931 -1.248 -4.612 1.00 91.69 86 SER A N 1
ATOM 654 C CA . SER A 1 86 ? 6.812 -1.996 -3.355 1.00 91.69 86 SER A CA 1
ATOM 655 C C . SER A 1 86 ? 6.732 -1.058 -2.149 1.00 91.69 86 SER A C 1
ATOM 657 O O . SER A 1 86 ? 5.812 -1.169 -1.337 1.00 91.69 86 SER A O 1
ATOM 659 N N . LEU A 1 87 ? 7.628 -0.067 -2.076 1.00 92.69 87 LEU A N 1
ATOM 660 C CA . LEU A 1 87 ? 7.624 0.938 -1.016 1.00 92.69 87 LEU A CA 1
ATOM 661 C C . LEU A 1 87 ? 6.323 1.749 -1.015 1.00 92.69 87 LEU A C 1
ATOM 663 O O . LEU A 1 87 ? 5.709 1.927 0.036 1.00 92.69 87 LEU A O 1
ATOM 667 N N . GLY A 1 88 ? 5.870 2.199 -2.186 1.00 93.69 88 GLY A N 1
ATOM 668 C CA . GLY A 1 88 ? 4.628 2.952 -2.328 1.00 93.69 88 GLY A CA 1
ATOM 669 C C . GLY A 1 88 ? 3.403 2.159 -1.865 1.00 93.69 88 GLY A C 1
ATOM 670 O O . GLY A 1 88 ? 2.604 2.665 -1.079 1.00 93.69 88 GLY A O 1
ATOM 671 N N . PHE A 1 89 ? 3.286 0.891 -2.259 1.00 92.94 89 PHE A N 1
ATOM 672 C CA . PHE A 1 89 ? 2.202 0.015 -1.811 1.00 92.94 89 PHE A CA 1
ATOM 673 C C . PHE A 1 89 ? 2.258 -0.298 -0.312 1.00 92.94 89 PHE A C 1
ATOM 675 O O . PHE A 1 89 ? 1.207 -0.344 0.329 1.00 92.94 89 PHE A O 1
ATOM 682 N N . PHE A 1 90 ? 3.452 -0.445 0.269 1.00 93.12 90 PHE A N 1
ATOM 683 C CA . PHE A 1 90 ? 3.617 -0.580 1.718 1.00 93.12 90 PHE A CA 1
ATOM 684 C C . PHE A 1 90 ? 3.132 0.663 2.464 1.00 93.12 90 PHE A C 1
ATOM 686 O O . PHE A 1 90 ? 2.359 0.545 3.415 1.00 93.12 90 PHE A O 1
ATOM 693 N N . VAL A 1 91 ? 3.543 1.853 2.015 1.00 93.94 91 VAL A N 1
ATOM 694 C CA . VAL A 1 91 ? 3.130 3.126 2.617 1.00 93.94 91 VAL A CA 1
ATOM 695 C C . VAL A 1 91 ? 1.6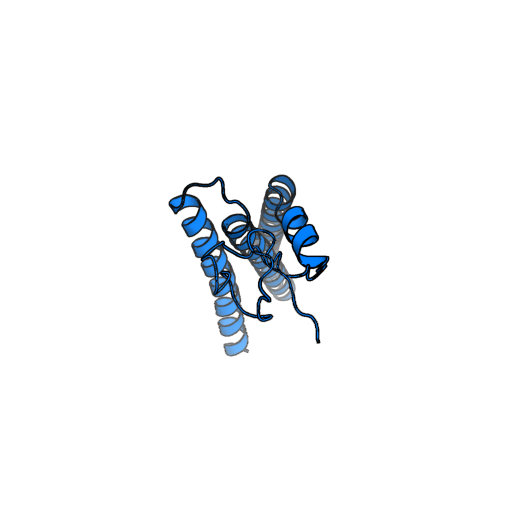10 3.271 2.541 1.00 93.94 91 VAL A C 1
ATOM 697 O O . VAL A 1 91 ? 0.964 3.456 3.571 1.00 93.94 91 VAL A O 1
ATOM 700 N N . VAL A 1 92 ? 1.010 3.101 1.358 1.00 94.62 92 VAL A N 1
ATOM 701 C CA . VAL A 1 92 ? -0.453 3.174 1.199 1.00 94.62 92 VAL A CA 1
ATOM 702 C C . VAL A 1 92 ? -1.157 2.129 2.073 1.00 94.62 92 VAL A C 1
ATOM 704 O O . VAL A 1 92 ? -2.117 2.462 2.766 1.00 94.62 92 VAL A O 1
ATOM 707 N N . GLY A 1 93 ? -0.671 0.886 2.096 1.00 93.69 93 GLY A N 1
ATOM 708 C CA . GLY A 1 93 ? -1.260 -0.200 2.879 1.00 93.69 93 GLY A CA 1
ATOM 709 C C . GLY A 1 93 ? -1.285 0.085 4.382 1.00 93.69 93 GLY A C 1
ATOM 710 O O . GLY A 1 93 ? -2.335 -0.046 5.011 1.00 93.69 93 GLY A O 1
ATOM 711 N N . ILE A 1 94 ? -0.164 0.538 4.954 1.00 92.44 94 ILE A N 1
ATOM 712 C CA . ILE A 1 94 ? -0.058 0.865 6.386 1.00 92.44 94 ILE A CA 1
ATOM 713 C C . ILE A 1 94 ? -1.011 2.006 6.757 1.00 92.44 94 ILE A C 1
ATOM 715 O O . ILE A 1 94 ? -1.738 1.905 7.748 1.00 92.44 94 ILE A O 1
ATOM 719 N N . PHE A 1 95 ? -1.049 3.074 5.955 1.00 93.12 95 PHE A N 1
ATOM 720 C CA . PHE A 1 95 ? -1.919 4.220 6.224 1.00 93.12 95 PHE A CA 1
ATOM 721 C C . PHE A 1 95 ? -3.409 3.892 6.054 1.00 93.12 95 PHE A C 1
ATOM 723 O O . PHE A 1 95 ? -4.221 4.397 6.830 1.00 93.12 95 PHE A O 1
ATOM 730 N N . LEU A 1 96 ? -3.782 3.012 5.117 1.00 93.19 96 LEU A N 1
ATOM 731 C CA . LEU A 1 96 ? -5.164 2.539 4.966 1.00 93.19 96 LEU A CA 1
ATOM 732 C C . LEU A 1 96 ? -5.617 1.676 6.148 1.00 93.19 96 LEU A C 1
ATOM 734 O O . LEU A 1 96 ? -6.698 1.902 6.696 1.00 93.19 96 LEU A O 1
ATOM 738 N N . ILE A 1 97 ? -4.788 0.719 6.576 1.00 93.56 97 ILE A N 1
ATOM 739 C CA . ILE A 1 97 ? -5.105 -0.149 7.719 1.00 93.56 97 ILE A CA 1
ATOM 740 C C . ILE A 1 97 ? -5.205 0.691 8.993 1.00 93.56 97 ILE A C 1
ATOM 742 O O . ILE A 1 97 ? -6.205 0.618 9.709 1.00 93.56 97 ILE A O 1
ATOM 746 N N . GLY A 1 98 ? -4.201 1.530 9.255 1.00 88.94 98 GLY A N 1
ATOM 747 C CA . GLY A 1 98 ? -4.183 2.371 10.444 1.00 88.94 98 GLY A CA 1
ATOM 748 C C . GLY A 1 98 ? -5.303 3.412 10.449 1.00 88.94 98 GLY A C 1
ATOM 749 O O . GLY A 1 98 ? -5.966 3.578 11.469 1.00 88.94 98 GLY A O 1
ATOM 750 N N . GLY A 1 99 ? -5.611 4.030 9.304 1.00 86.88 99 GLY A N 1
ATOM 751 C CA . GLY A 1 99 ? -6.747 4.943 9.167 1.00 86.88 99 GLY A CA 1
ATOM 752 C C . GLY A 1 99 ? -8.102 4.268 9.395 1.00 86.88 99 GLY A C 1
ATOM 753 O O . GLY A 1 99 ? -8.976 4.850 10.039 1.00 86.88 99 GLY A O 1
ATOM 754 N N . GLY A 1 100 ? -8.277 3.022 8.941 1.00 87.62 100 GLY A N 1
ATOM 755 C CA . GLY A 1 100 ? -9.474 2.229 9.231 1.00 87.62 100 GLY A CA 1
ATOM 756 C C . GLY A 1 100 ? -9.627 1.892 10.717 1.00 87.62 100 GLY A C 1
ATOM 757 O O . GLY A 1 100 ? -10.720 1.986 11.277 1.00 87.62 100 GLY A O 1
ATOM 758 N N . ILE A 1 101 ? -8.539 1.538 11.396 1.00 88.00 101 ILE A N 1
ATOM 759 C CA . ILE A 1 101 ? -8.594 1.202 12.824 1.00 88.00 101 ILE A CA 1
ATOM 760 C C . ILE A 1 101 ? -8.825 2.462 13.670 1.00 88.00 101 ILE A C 1
ATOM 762 O O . ILE A 1 101 ? -9.706 2.460 14.530 1.00 88.00 101 ILE A O 1
ATOM 766 N N . ALA A 1 102 ? -8.077 3.534 13.403 1.00 84.69 102 ALA A N 1
ATOM 767 C CA . ALA A 1 102 ? -8.025 4.721 14.251 1.00 84.69 102 ALA A CA 1
ATOM 768 C C . ALA A 1 102 ? -9.279 5.604 14.177 1.00 84.69 102 ALA A C 1
ATOM 770 O O . ALA A 1 102 ? -9.634 6.234 15.168 1.00 84.69 102 ALA A O 1
ATOM 771 N N . ASN A 1 103 ? -9.955 5.676 13.027 1.00 79.94 103 ASN A N 1
ATOM 772 C CA . ASN A 1 103 ? -11.056 6.620 12.846 1.00 79.94 103 ASN A CA 1
ATOM 773 C C . ASN A 1 103 ? -12.414 5.965 13.137 1.00 79.94 103 ASN A C 1
ATOM 775 O O . ASN A 1 103 ? -12.933 5.169 12.348 1.00 79.94 103 ASN A O 1
ATOM 779 N N . ASP A 1 104 ? -13.004 6.317 14.282 1.00 78.38 104 ASP A N 1
ATOM 780 C CA . ASP A 1 104 ? -14.245 5.717 14.760 1.00 78.38 104 ASP A CA 1
ATOM 781 C C . ASP A 1 104 ? -15.500 6.208 14.017 1.00 78.38 104 ASP A C 1
ATOM 783 O O . ASP A 1 104 ? -16.469 5.462 13.880 1.00 78.38 104 ASP A O 1
ATOM 787 N N . LYS A 1 105 ? -15.427 7.420 13.452 1.00 83.56 105 LYS A N 1
ATOM 788 C CA . LYS A 1 105 ? -16.532 8.141 12.797 1.00 83.56 105 LYS A CA 1
ATOM 789 C C . LYS A 1 105 ? -16.938 7.640 11.407 1.00 83.56 105 LYS A C 1
ATOM 791 O O . LYS A 1 105 ? -17.843 8.220 10.815 1.00 83.56 105 LYS A O 1
ATOM 796 N N . MET A 1 106 ? -16.269 6.634 10.846 1.00 81.00 106 MET A N 1
ATOM 797 C CA . MET A 1 106 ? -16.607 6.111 9.513 1.00 81.00 106 MET A CA 1
ATOM 798 C C . MET A 1 106 ? -17.605 4.968 9.574 1.00 81.00 106 MET A C 1
ATOM 800 O O . MET A 1 106 ? -17.573 4.145 10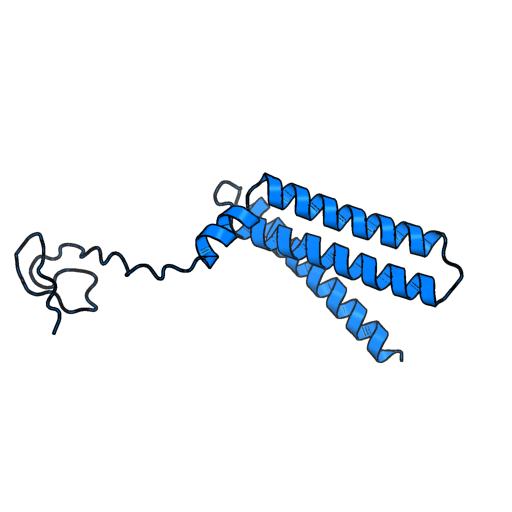.493 1.00 81.00 106 MET A O 1
ATOM 804 N N . ASP A 1 107 ? -18.401 4.858 8.513 1.00 91.88 107 ASP A N 1
ATOM 805 C CA . ASP A 1 107 ? -19.260 3.709 8.278 1.00 91.88 107 ASP A CA 1
ATOM 806 C C . ASP A 1 107 ? -18.475 2.400 8.336 1.00 91.88 107 ASP A C 1
ATOM 808 O O . ASP A 1 107 ? -17.343 2.280 7.850 1.00 91.88 107 ASP A O 1
ATOM 812 N N . ARG A 1 108 ? -19.120 1.376 8.899 1.00 90.44 108 ARG A N 1
ATOM 813 C CA . ARG A 1 108 ? -18.513 0.056 9.094 1.00 90.44 108 ARG A CA 1
ATOM 814 C C . ARG A 1 108 ? -18.014 -0.553 7.781 1.00 90.44 108 ARG A C 1
ATOM 816 O O . ARG A 1 108 ? -16.956 -1.172 7.776 1.00 90.44 108 ARG A O 1
ATOM 823 N N . LEU A 1 109 ? -18.747 -0.344 6.686 1.00 92.19 109 LEU A N 1
ATOM 824 C CA . LEU A 1 109 ? -18.380 -0.795 5.338 1.00 92.19 109 LEU A CA 1
ATOM 825 C C . LEU A 1 109 ? -17.104 -0.118 4.829 1.00 92.19 109 LEU A C 1
ATOM 827 O O . LEU A 1 109 ? -16.197 -0.805 4.368 1.00 92.19 109 LEU A O 1
ATOM 831 N N . VAL A 1 110 ? -17.007 1.208 4.964 1.00 90.38 110 VAL A N 1
ATOM 832 C CA . VAL A 1 110 ? -15.834 1.983 4.528 1.00 90.38 110 VAL A CA 1
ATOM 833 C C . VAL A 1 110 ? -14.606 1.570 5.329 1.00 90.38 110 VAL A C 1
ATOM 835 O O . VAL A 1 110 ? -13.549 1.295 4.765 1.00 90.38 110 VAL A O 1
ATOM 838 N N . ARG A 1 111 ? -14.764 1.439 6.648 1.00 91.81 111 ARG A N 1
ATOM 839 C CA . ARG A 1 111 ? -13.705 0.961 7.533 1.00 91.81 111 ARG A CA 1
ATOM 840 C C . ARG A 1 111 ? -13.195 -0.423 7.135 1.00 91.81 111 ARG A C 1
ATOM 842 O O . ARG A 1 111 ? -11.987 -0.614 7.020 1.00 91.81 111 ARG A O 1
ATOM 849 N N . LEU A 1 112 ? -14.106 -1.380 6.948 1.00 92.81 112 LEU A N 1
ATOM 850 C CA . LEU A 1 112 ? -13.747 -2.749 6.582 1.00 92.81 112 LEU A CA 1
ATOM 851 C C . LEU A 1 112 ? -13.064 -2.777 5.211 1.00 92.81 112 LEU A C 1
ATOM 853 O O . LEU A 1 112 ? -12.042 -3.436 5.053 1.00 92.81 112 LEU A O 1
ATOM 857 N N . GLY A 1 113 ? -13.583 -2.001 4.255 1.00 93.44 113 GLY A N 1
ATOM 858 C CA . GLY A 1 113 ? -13.003 -1.843 2.926 1.00 93.44 113 GLY A CA 1
ATOM 859 C C . GLY A 1 113 ? -11.556 -1.362 2.977 1.00 93.44 113 GLY A C 1
ATOM 860 O O . GLY A 1 113 ? -10.693 -1.987 2.373 1.00 93.44 113 GLY A O 1
ATOM 861 N N . MET A 1 114 ? -11.252 -0.316 3.750 1.00 92.69 114 MET A N 1
ATOM 862 C CA . MET A 1 114 ? -9.877 0.190 3.865 1.00 92.69 114 MET A CA 1
ATOM 863 C C . MET A 1 114 ? -8.907 -0.834 4.461 1.00 92.69 114 MET A C 1
ATOM 865 O O . MET A 1 114 ? -7.787 -0.961 3.972 1.00 92.69 114 MET A O 1
ATOM 869 N N . ILE A 1 115 ? -9.334 -1.593 5.474 1.00 94.19 115 ILE A N 1
ATOM 870 C CA . ILE A 1 115 ? -8.499 -2.640 6.078 1.00 94.19 115 ILE A CA 1
ATOM 871 C C . ILE A 1 115 ? -8.261 -3.773 5.073 1.00 94.19 115 ILE A C 1
ATOM 873 O O . ILE A 1 115 ? -7.119 -4.177 4.871 1.00 94.19 115 ILE A O 1
ATOM 877 N N . VAL A 1 116 ? -9.315 -4.256 4.409 1.00 95.50 116 VAL A N 1
ATOM 878 C CA . VAL A 1 116 ? -9.221 -5.347 3.425 1.00 95.50 116 VAL A CA 1
ATOM 879 C C . VAL A 1 116 ? -8.343 -4.944 2.243 1.00 95.50 116 VAL A C 1
ATOM 881 O O . VAL A 1 116 ? -7.453 -5.703 1.866 1.00 95.50 116 VAL A O 1
ATOM 884 N N . ILE A 1 117 ? -8.542 -3.742 1.696 1.00 94.12 117 ILE A N 1
ATOM 885 C CA . ILE A 1 117 ? -7.720 -3.214 0.603 1.00 94.12 117 ILE A CA 1
ATOM 886 C C . ILE A 1 117 ? -6.267 -3.095 1.063 1.00 94.12 117 ILE A C 1
ATOM 888 O O . ILE A 1 117 ? -5.381 -3.596 0.382 1.00 94.12 117 ILE A O 1
ATOM 892 N N . GLY A 1 118 ? -5.999 -2.500 2.227 1.00 93.25 118 GLY A N 1
ATOM 893 C CA . GLY A 1 118 ? -4.631 -2.357 2.726 1.00 93.25 118 GLY A CA 1
ATOM 894 C C . GLY A 1 118 ? -3.912 -3.700 2.907 1.00 93.25 118 GLY A C 1
ATOM 895 O O . GLY A 1 118 ? -2.768 -3.846 2.479 1.00 93.25 118 GLY A O 1
ATOM 896 N N . VAL A 1 119 ? -4.593 -4.711 3.457 1.00 94.38 119 VAL A N 1
ATOM 897 C CA . VAL A 1 119 ? -4.045 -6.073 3.595 1.00 94.38 119 VAL A CA 1
ATOM 898 C C . VAL A 1 119 ? -3.806 -6.717 2.228 1.00 94.38 119 VAL A C 1
ATOM 900 O O . VAL A 1 119 ? -2.753 -7.318 2.008 1.00 94.38 119 VAL A O 1
ATOM 903 N N . TYR A 1 120 ? -4.739 -6.566 1.286 1.00 94.44 120 TYR A N 1
ATOM 904 C CA . TYR A 1 120 ? -4.578 -7.063 -0.081 1.00 94.44 120 TYR A CA 1
ATOM 905 C C . TYR A 1 120 ? -3.349 -6.451 -0.768 1.00 94.44 120 TYR A C 1
ATOM 907 O O . TYR A 1 120 ? -2.545 -7.169 -1.355 1.00 94.44 120 TYR A O 1
ATOM 915 N N . MET A 1 121 ? -3.139 -5.140 -0.630 1.00 91.06 121 MET A N 1
ATOM 916 C CA . MET A 1 121 ? -1.990 -4.456 -1.229 1.00 91.06 121 MET A CA 1
ATOM 917 C C . MET A 1 121 ? -0.659 -4.954 -0.650 1.00 91.06 121 MET A C 1
ATOM 919 O O . MET A 1 121 ? 0.269 -5.234 -1.404 1.00 91.06 121 MET A O 1
ATOM 923 N N . ILE A 1 122 ? -0.564 -5.135 0.671 1.00 90.69 122 ILE A N 1
ATOM 924 C CA . ILE A 1 122 ? 0.658 -5.644 1.319 1.00 90.69 122 ILE A CA 1
ATOM 925 C C . ILE A 1 122 ? 0.929 -7.099 0.915 1.00 90.69 122 ILE A C 1
ATOM 927 O O . ILE A 1 122 ? 2.060 -7.459 0.587 1.00 90.69 122 ILE A O 1
ATOM 931 N N . THR A 1 123 ? -0.103 -7.943 0.910 1.00 88.94 123 THR A N 1
ATOM 932 C CA . THR A 1 123 ? 0.039 -9.356 0.523 1.00 88.94 123 THR A CA 1
ATOM 933 C C . THR A 1 123 ? 0.432 -9.511 -0.944 1.00 88.94 123 THR A C 1
ATOM 935 O O . THR A 1 123 ? 1.300 -10.329 -1.244 1.00 88.94 123 THR A O 1
ATOM 938 N N . ALA A 1 124 ? -0.111 -8.689 -1.846 1.00 86.12 124 ALA A N 1
ATOM 939 C CA . ALA A 1 124 ? 0.278 -8.671 -3.254 1.00 86.12 124 ALA A CA 1
ATOM 940 C C . ALA A 1 124 ? 1.764 -8.319 -3.444 1.00 86.12 124 ALA A C 1
ATOM 942 O O . ALA A 1 124 ? 2.456 -8.963 -4.232 1.00 86.12 124 ALA A O 1
ATOM 943 N N . VAL A 1 125 ? 2.280 -7.347 -2.684 1.00 86.31 125 VAL A N 1
ATOM 944 C CA . VAL A 1 125 ? 3.702 -6.968 -2.714 1.00 86.31 125 VAL A CA 1
ATOM 945 C C . VAL A 1 125 ? 4.597 -8.112 -2.239 1.00 86.31 125 VAL A C 1
ATOM 947 O O . VAL A 1 125 ? 5.594 -8.436 -2.890 1.00 86.31 125 VAL A O 1
ATOM 950 N N . LEU A 1 126 ? 4.248 -8.748 -1.119 1.00 82.94 126 LEU A N 1
ATOM 951 C CA . LEU A 1 126 ? 5.016 -9.868 -0.574 1.00 82.94 126 LEU A CA 1
ATOM 952 C C . LEU A 1 126 ? 5.008 -11.074 -1.523 1.00 82.94 126 LEU A C 1
ATOM 954 O O . LEU A 1 126 ? 6.062 -11.646 -1.784 1.00 82.94 126 LEU A O 1
ATOM 958 N N . ALA A 1 127 ? 3.854 -11.408 -2.104 1.00 82.44 127 ALA A N 1
ATOM 959 C CA . ALA A 1 127 ? 3.729 -12.498 -3.069 1.00 82.44 127 ALA A CA 1
ATOM 960 C C . ALA A 1 127 ? 4.556 -12.252 -4.341 1.00 82.44 127 ALA A C 1
ATOM 962 O O . ALA A 1 127 ? 5.225 -13.163 -4.831 1.00 82.44 127 ALA A O 1
ATOM 963 N N . LEU A 1 128 ? 4.566 -11.014 -4.850 1.00 73.62 128 LEU A N 1
ATOM 964 C CA . LEU A 1 128 ? 5.391 -10.637 -5.999 1.00 73.62 128 LEU A CA 1
ATOM 965 C C . LEU A 1 128 ? 6.887 -10.781 -5.683 1.00 73.62 128 LEU A C 1
ATOM 967 O O . LEU A 1 128 ? 7.656 -11.268 -6.511 1.00 73.62 128 LEU A O 1
ATOM 971 N N . SER A 1 129 ? 7.284 -10.414 -4.464 1.00 70.88 129 SER A N 1
ATOM 972 C CA . SER A 1 129 ? 8.663 -10.544 -3.983 1.00 70.88 129 SER A CA 1
ATOM 973 C C . SER A 1 129 ? 9.097 -12.014 -3.906 1.00 70.88 129 SER A C 1
ATOM 975 O O . SER A 1 129 ? 10.189 -12.368 -4.348 1.00 70.88 129 SER A O 1
ATOM 977 N N . SER A 1 130 ? 8.225 -12.890 -3.399 1.00 67.00 130 SER A N 1
ATOM 978 C CA . SER A 1 130 ? 8.469 -14.336 -3.332 1.00 67.00 130 SER A CA 1
ATOM 979 C C . SER A 1 130 ? 8.592 -14.985 -4.710 1.00 67.00 130 SER A C 1
ATOM 981 O O . SER A 1 130 ? 9.424 -15.871 -4.878 1.00 67.00 130 SER A O 1
ATOM 983 N N . LEU A 1 131 ? 7.811 -14.541 -5.700 1.00 62.44 131 LEU A N 1
ATOM 984 C CA . LEU A 1 131 ? 7.922 -15.044 -7.072 1.00 62.44 131 LEU A CA 1
ATOM 985 C C . LEU A 1 131 ? 9.274 -14.682 -7.688 1.00 62.44 131 LEU A C 1
ATOM 987 O O . LEU A 1 131 ? 9.949 -15.559 -8.212 1.00 62.44 131 LEU A O 1
ATOM 991 N N . ILE A 1 132 ? 9.703 -13.423 -7.576 1.00 63.44 132 ILE A N 1
ATOM 992 C CA . ILE A 1 132 ? 10.973 -12.959 -8.157 1.00 63.44 132 ILE A CA 1
ATOM 993 C C . ILE A 1 132 ? 12.173 -13.692 -7.541 1.00 63.44 132 ILE A C 1
ATOM 995 O O . ILE A 1 132 ? 13.068 -14.102 -8.274 1.00 63.44 132 ILE A O 1
ATOM 999 N N . ASN A 1 133 ? 12.169 -13.912 -6.222 1.00 64.12 133 ASN A N 1
ATOM 1000 C CA . ASN A 1 133 ? 13.239 -14.642 -5.531 1.00 64.12 133 ASN A CA 1
ATOM 1001 C C . ASN A 1 133 ? 13.320 -16.124 -5.917 1.00 64.12 133 ASN A C 1
ATOM 1003 O O . ASN A 1 133 ? 14.366 -16.726 -5.737 1.00 64.12 133 ASN A O 1
ATOM 1007 N N . ASN A 1 134 ? 12.231 -16.718 -6.406 1.00 68.69 134 ASN A N 1
ATOM 1008 C CA . ASN A 1 134 ? 12.204 -18.125 -6.806 1.00 68.69 134 ASN A CA 1
ATOM 1009 C C . ASN A 1 134 ? 12.643 -18.335 -8.270 1.00 68.69 134 ASN A C 1
ATOM 1011 O O . ASN A 1 134 ? 12.869 -19.465 -8.690 1.00 68.69 134 ASN A O 1
ATOM 1015 N N . PHE A 1 135 ? 12.730 -17.256 -9.058 1.00 57.78 135 PHE A N 1
ATOM 1016 C CA . PHE A 1 135 ? 13.212 -17.272 -10.444 1.00 57.78 135 PHE A CA 1
ATOM 1017 C C . PHE A 1 135 ? 14.710 -16.931 -10.575 1.00 57.78 135 PHE A C 1
ATOM 1019 O O . PHE A 1 135 ? 15.215 -16.903 -11.698 1.00 57.78 135 PHE A O 1
ATOM 1026 N N . TYR A 1 136 ? 15.410 -16.668 -9.466 1.00 49.50 136 TYR A N 1
ATOM 1027 C CA . TYR A 1 136 ? 16.848 -16.380 -9.409 1.00 49.50 136 TYR A CA 1
ATOM 1028 C C . TYR A 1 136 ? 17.565 -17.433 -8.564 1.00 49.50 136 TYR A C 1
ATOM 1030 O O . TYR A 1 136 ? 18.669 -17.853 -8.970 1.00 49.50 136 TYR A O 1
#

Secondary structure (DSSP, 8-state):
---EEPTTT--EE-TT-SB-TTT--B----------HHHHHHHHHTSHHHHHHHHHHHHHHHHHHHHHHHH--SHHHHHHHHHHHHHHHHHHHHHHHHHHHH-TTS-HHHHHHHHHHHHHHHHHHHHHHHHHHH--

Foldseek 3Di:
DDFDADPPPRDTDPPPDQADPPPRHGDPPPPPDPVDVVVVVLLVCLDPVNLVVLLVVLVVLLVVLVVLVVPDPDPVSPVVSLVSNLSSLLSNLVSLLSNLVNDPPDDPVSSVVSNVSSVVSNVVSVVVVVVVVVVD